Protein AF-A0A928R5H7-F1 (afdb_monomer_lite)

Radius of gyration: 15.67 Å; chains: 1; bounding box: 37×31×48 Å

Secondary structure (DSSP, 8-state):
-HHHHHHHHHHHHHHHHHHHHS---SHHHHHHHHHHHHHHHHHHHHHHHTSGGGHHHHHHHHHHHHHHHHHHHHHHTTPPPPHHHHHHHHHHHHHHHHHTT--HHHHHHHHHHHHHHHHHHT-SSSTTHHHHHHHHHHHHHHHHHHHT-HHHIIIIIHHHHHHHHHHHIIIIIGGG-

Sequence (177 aa):
MLVLKYIVSGIGFFSSIGATLIKGNTKKQFALMIILTFFSNFFTALGYIFNPEGLNGVASCALGCIICLVNLFFRSKELPIPKIVLAIYYIGFFVINIINRSTLVLTTIAILATFTFVANLSQKGGKGFRIWKLANNLLWGLYDIISGSYNQLIVLHIPIASVTLYSIYQFDIRKSK

Structure (mmCIF, N/CA/C/O backbone):
data_AF-A0A928R5H7-F1
#
_entry.id   AF-A0A928R5H7-F1
#
loop_
_atom_site.group_PDB
_atom_site.id
_atom_site.type_symbol
_atom_site.label_atom_id
_atom_site.label_alt_id
_atom_site.label_comp_id
_atom_site.label_asym_id
_atom_site.label_entity_id
_atom_site.label_seq_id
_atom_site.pdbx_PDB_ins_code
_atom_site.Cartn_x
_atom_site.Cartn_y
_atom_site.Cartn_z
_atom_site.occupancy
_atom_site.B_iso_or_equiv
_atom_site.auth_seq_id
_atom_site.auth_comp_id
_atom_site.auth_asym_id
_atom_site.auth_atom_id
_atom_site.pdbx_PDB_model_num
ATOM 1 N N . MET A 1 1 ? 15.478 17.734 -12.502 1.00 67.94 1 MET A N 1
ATOM 2 C CA . MET A 1 1 ? 14.473 16.640 -12.476 1.00 67.94 1 MET A CA 1
ATOM 3 C C . MET A 1 1 ? 14.806 15.524 -11.487 1.00 67.94 1 MET A C 1
ATOM 5 O O . MET A 1 1 ? 13.930 15.164 -10.714 1.00 67.94 1 MET A O 1
ATOM 9 N N . LEU A 1 2 ? 16.042 15.008 -11.450 1.00 77.50 2 LEU A N 1
ATOM 10 C CA . LEU A 1 2 ? 16.421 13.895 -10.562 1.00 77.50 2 LEU A CA 1
ATOM 11 C C . LEU A 1 2 ? 16.192 14.185 -9.060 1.00 77.50 2 LEU A C 1
ATOM 13 O O . LEU A 1 2 ? 15.620 13.365 -8.353 1.00 77.50 2 LEU A O 1
ATOM 17 N N . VAL A 1 3 ? 16.565 15.381 -8.588 1.00 82.81 3 VAL A N 1
ATOM 18 C CA . VAL A 1 3 ? 16.364 15.807 -7.187 1.00 82.81 3 VAL A CA 1
ATOM 19 C C . VAL A 1 3 ? 14.879 15.829 -6.808 1.00 82.81 3 VAL A C 1
ATOM 21 O O . VAL A 1 3 ? 14.497 15.304 -5.768 1.00 82.81 3 VAL A O 1
ATOM 24 N N . LEU A 1 4 ? 14.024 16.367 -7.684 1.00 83.12 4 LEU A N 1
ATOM 25 C CA . LEU A 1 4 ? 12.579 16.419 -7.457 1.00 83.12 4 LEU A CA 1
ATOM 26 C C . LEU A 1 4 ? 11.974 15.010 -7.360 1.00 83.12 4 LEU A C 1
ATOM 28 O O . LEU A 1 4 ? 11.181 14.754 -6.459 1.00 83.12 4 LEU A O 1
ATOM 32 N N . LYS A 1 5 ? 12.406 14.075 -8.218 1.00 83.25 5 LYS A N 1
ATOM 33 C CA . LYS A 1 5 ? 12.003 12.661 -8.148 1.00 83.25 5 LYS A CA 1
ATOM 34 C C . LYS A 1 5 ? 12.313 12.048 -6.778 1.00 83.25 5 LYS A C 1
ATOM 36 O O . LYS A 1 5 ? 11.449 11.373 -6.215 1.00 83.25 5 LYS A O 1
ATOM 41 N N . TYR A 1 6 ? 13.509 12.287 -6.235 1.00 83.44 6 TYR A N 1
ATOM 42 C CA . TYR A 1 6 ? 13.897 11.763 -4.921 1.00 83.44 6 TYR A CA 1
ATOM 43 C C . TYR A 1 6 ? 13.106 12.390 -3.777 1.00 83.44 6 TYR A C 1
ATOM 45 O O . TYR A 1 6 ? 12.658 11.663 -2.895 1.00 83.44 6 TYR A O 1
ATOM 53 N N . ILE A 1 7 ? 12.882 13.707 -3.811 1.00 87.50 7 ILE A N 1
ATOM 54 C CA . ILE A 1 7 ? 12.085 14.401 -2.790 1.00 87.50 7 ILE A CA 1
ATOM 55 C C . ILE A 1 7 ? 10.663 13.835 -2.761 1.00 87.50 7 ILE A C 1
ATOM 57 O O . ILE A 1 7 ? 10.184 13.416 -1.710 1.00 87.50 7 ILE A O 1
ATOM 61 N N . VAL A 1 8 ? 10.009 13.767 -3.922 1.00 88.56 8 VAL A N 1
ATOM 62 C CA . VAL A 1 8 ? 8.634 13.270 -4.044 1.00 88.56 8 VAL A CA 1
ATOM 63 C C . VAL A 1 8 ? 8.560 11.807 -3.587 1.00 88.56 8 VAL A C 1
ATOM 65 O O . VAL A 1 8 ? 7.773 11.485 -2.700 1.00 88.56 8 VAL A O 1
ATOM 68 N N . SER A 1 9 ? 9.433 10.931 -4.092 1.00 85.31 9 SER A N 1
ATOM 69 C CA . SER A 1 9 ? 9.442 9.511 -3.694 1.00 85.31 9 SER A CA 1
ATOM 70 C C . SER A 1 9 ? 9.738 9.329 -2.198 1.00 85.31 9 SER A C 1
ATOM 72 O O . SER A 1 9 ? 9.133 8.480 -1.544 1.00 85.31 9 SER A O 1
ATOM 74 N N . GLY A 1 10 ? 10.611 10.168 -1.630 1.00 89.25 10 GLY A N 1
ATOM 75 C CA . GLY A 1 10 ? 10.919 10.195 -0.201 1.00 89.25 10 GLY A CA 1
ATOM 76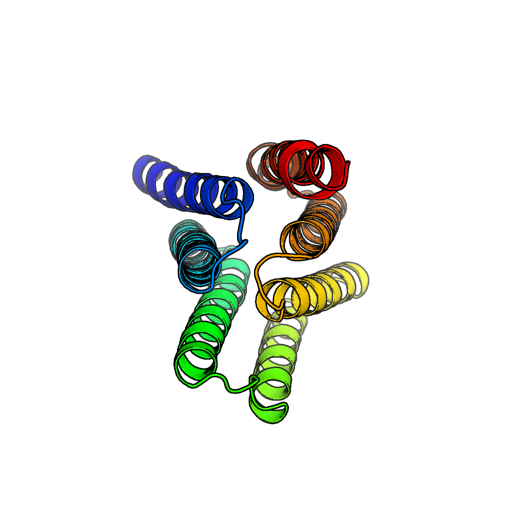 C C . GLY A 1 10 ? 9.703 10.546 0.656 1.00 89.25 10 GLY A C 1
ATOM 77 O O . GLY A 1 10 ? 9.430 9.860 1.639 1.00 89.25 10 GLY A O 1
ATOM 78 N N . ILE A 1 11 ? 8.907 11.546 0.260 1.00 92.94 11 ILE A N 1
ATOM 79 C CA . ILE A 1 11 ? 7.650 11.876 0.957 1.00 92.94 11 ILE A CA 1
ATOM 80 C C . ILE A 1 11 ? 6.683 10.684 0.907 1.00 92.94 11 ILE A C 1
ATOM 82 O O . ILE A 1 11 ? 6.062 10.349 1.922 1.00 92.94 11 ILE A O 1
ATOM 86 N N . GLY A 1 12 ? 6.584 10.004 -0.240 1.00 92.75 12 GLY A N 1
ATOM 87 C CA . GLY A 1 12 ? 5.760 8.802 -0.384 1.00 92.75 12 GLY A CA 1
ATOM 88 C C . GLY A 1 12 ? 6.201 7.661 0.543 1.00 92.75 12 GLY A C 1
ATOM 89 O O . GLY A 1 12 ? 5.373 7.033 1.216 1.00 92.75 12 GLY A O 1
ATOM 90 N N . PHE A 1 13 ? 7.513 7.445 0.645 1.00 93.50 13 PHE A N 1
ATOM 91 C CA . PHE A 1 13 ? 8.131 6.480 1.552 1.00 93.50 13 PHE A CA 1
ATOM 92 C C . PHE A 1 13 ? 7.846 6.795 3.027 1.00 93.50 13 PHE A C 1
ATOM 94 O O . PHE A 1 13 ? 7.302 5.951 3.748 1.00 93.50 13 PHE A O 1
ATOM 101 N N . PHE A 1 14 ? 8.128 8.023 3.472 1.00 96.12 14 PHE A N 1
ATOM 102 C CA . PHE A 1 14 ? 7.891 8.433 4.858 1.00 96.12 14 PHE A CA 1
ATOM 103 C C . PHE A 1 14 ? 6.405 8.423 5.223 1.00 96.12 14 PHE A C 1
ATOM 105 O O . PHE A 1 14 ? 6.057 8.056 6.345 1.00 96.12 14 PHE A O 1
ATOM 112 N N . SER A 1 15 ? 5.517 8.730 4.274 1.00 96.94 15 SER A N 1
ATOM 113 C CA . SER A 1 15 ? 4.069 8.585 4.470 1.00 96.94 15 SER A CA 1
ATOM 114 C C . SER A 1 15 ? 3.687 7.123 4.717 1.00 96.94 15 SER A C 1
ATOM 116 O O . SER A 1 15 ? 2.911 6.829 5.629 1.00 96.94 15 SER A O 1
ATOM 118 N N . SER A 1 16 ? 4.281 6.177 3.977 1.00 94.94 16 SER A N 1
ATOM 119 C CA . SER A 1 16 ? 4.066 4.747 4.225 1.00 94.94 16 SER A CA 1
ATOM 120 C C . SER A 1 16 ? 4.548 4.335 5.617 1.00 94.94 16 SER A C 1
ATOM 122 O O . SER A 1 16 ? 3.804 3.678 6.349 1.00 94.94 16 SER A O 1
ATOM 124 N N . ILE A 1 17 ? 5.751 4.752 6.015 1.00 95.94 17 ILE A N 1
ATOM 125 C CA . ILE A 1 17 ? 6.284 4.494 7.360 1.00 95.94 17 ILE A CA 1
ATOM 126 C C . ILE A 1 17 ? 5.356 5.071 8.434 1.00 95.94 17 ILE A C 1
ATOM 128 O O . ILE A 1 17 ? 4.957 4.355 9.355 1.00 95.94 17 ILE A O 1
ATOM 132 N N . GLY A 1 18 ? 4.940 6.330 8.281 1.00 95.88 18 GL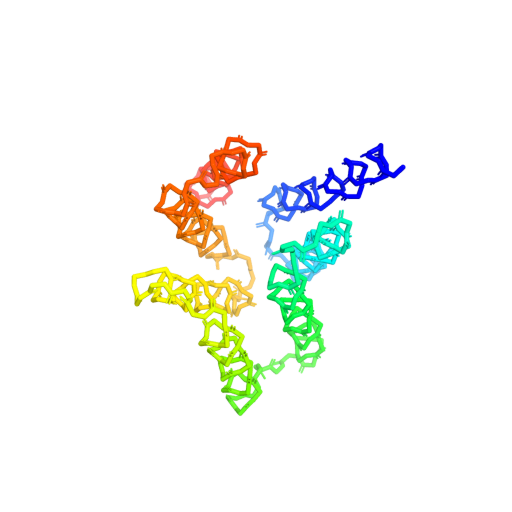Y A N 1
ATOM 133 C CA . GLY A 1 18 ? 4.033 7.001 9.208 1.00 95.88 18 GLY A CA 1
ATOM 134 C C . GLY A 1 18 ? 2.703 6.263 9.362 1.00 95.88 18 GLY A C 1
ATOM 135 O O . GLY A 1 18 ? 2.255 6.037 10.485 1.00 95.88 18 GLY A O 1
ATOM 136 N N . ALA A 1 19 ? 2.109 5.798 8.256 1.00 95.25 19 ALA A N 1
ATOM 137 C CA . ALA A 1 19 ? 0.877 5.005 8.294 1.00 95.25 19 ALA A CA 1
ATOM 138 C C . ALA A 1 19 ? 1.030 3.734 9.146 1.00 95.25 19 ALA A C 1
ATOM 140 O O . ALA A 1 19 ? 0.105 3.336 9.848 1.00 95.25 19 ALA A O 1
ATOM 141 N N . THR A 1 20 ? 2.197 3.096 9.098 1.00 93.19 20 THR A N 1
ATOM 142 C CA . THR A 1 20 ? 2.482 1.860 9.833 1.00 93.19 20 THR A CA 1
ATOM 143 C C . THR A 1 20 ? 2.707 2.103 11.333 1.00 93.19 20 THR A C 1
ATOM 145 O O . THR A 1 20 ? 2.300 1.281 12.163 1.00 93.19 20 THR A O 1
ATOM 148 N N . LEU A 1 21 ? 3.307 3.245 11.683 1.00 94.75 21 LEU A N 1
ATOM 149 C CA . LEU A 1 21 ? 3.661 3.618 13.058 1.00 94.75 21 LEU A CA 1
ATOM 150 C C . LEU A 1 21 ? 2.488 4.179 13.879 1.00 94.75 21 LEU A C 1
ATOM 152 O O . LEU A 1 21 ? 2.605 4.361 15.091 1.00 94.75 21 LEU A O 1
ATOM 156 N N . ILE A 1 22 ? 1.335 4.434 13.261 1.00 92.81 22 ILE A N 1
ATOM 157 C CA . ILE A 1 22 ? 0.126 4.841 13.983 1.00 92.81 22 ILE A CA 1
ATOM 158 C C . ILE A 1 22 ? -0.531 3.618 14.619 1.00 92.81 22 ILE A C 1
ATOM 160 O O . ILE A 1 22 ? -0.740 2.602 13.963 1.00 92.81 22 ILE A O 1
ATOM 164 N N . LYS A 1 23 ? -0.938 3.733 15.890 1.00 87.19 23 LYS A N 1
ATOM 165 C CA . LYS A 1 23 ? -1.566 2.645 16.663 1.00 87.19 23 LYS A CA 1
ATOM 166 C C . LYS A 1 23 ? -2.875 2.120 16.046 1.00 87.19 23 LYS A C 1
ATOM 168 O O . LYS A 1 23 ? -3.110 0.917 16.058 1.00 87.19 23 LYS A O 1
ATOM 173 N N . GLY A 1 24 ? -3.708 3.005 15.498 1.00 86.25 24 GLY A N 1
ATOM 174 C CA . GLY A 1 24 ? -4.927 2.639 14.764 1.00 86.25 24 GLY A CA 1
ATOM 175 C C . GLY A 1 24 ? -6.154 2.316 15.623 1.00 86.25 24 GLY A C 1
ATOM 176 O O . GLY A 1 24 ? -7.175 1.927 15.073 1.00 86.25 24 GLY A O 1
ATOM 177 N N . ASN A 1 25 ? -6.102 2.522 16.942 1.00 85.62 25 ASN A N 1
ATOM 178 C CA . ASN A 1 25 ? -7.164 2.117 17.874 1.00 85.62 25 ASN A CA 1
ATOM 179 C C . ASN A 1 25 ? -8.440 2.968 17.796 1.00 85.62 25 ASN A C 1
ATOM 181 O O . ASN A 1 25 ? -9.468 2.574 18.342 1.00 85.62 25 ASN A O 1
ATOM 185 N N . THR A 1 26 ? -8.384 4.146 17.175 1.00 89.44 26 THR A N 1
ATOM 186 C CA . THR A 1 26 ? -9.533 5.053 17.055 1.00 89.44 26 THR A CA 1
ATOM 187 C C . THR A 1 26 ? -9.920 5.268 15.595 1.00 89.44 26 THR A C 1
ATOM 189 O O . THR A 1 26 ? -9.083 5.155 14.696 1.00 89.44 26 THR A O 1
ATOM 192 N N . LYS A 1 27 ? -11.184 5.649 15.343 1.00 88.88 27 LYS A N 1
ATOM 193 C CA . LYS A 1 27 ? -11.665 6.012 13.994 1.00 88.88 27 LYS A CA 1
ATOM 194 C C . LYS A 1 27 ? -10.774 7.085 13.345 1.00 88.88 27 LYS A C 1
ATOM 196 O O . LYS A 1 27 ? -10.410 6.941 12.182 1.00 88.88 27 LYS A O 1
ATOM 201 N N . LYS A 1 28 ? -10.365 8.106 14.116 1.00 91.44 28 LYS A N 1
ATOM 202 C CA . LYS A 1 28 ? -9.473 9.191 13.663 1.00 91.44 28 LYS A CA 1
ATOM 203 C C . LYS A 1 28 ? -8.070 8.687 13.318 1.00 91.44 28 LYS A C 1
ATOM 205 O O . LYS A 1 28 ? -7.549 9.021 12.262 1.00 91.44 28 LYS A O 1
ATOM 210 N N . GLN A 1 29 ? -7.479 7.854 14.178 1.00 92.50 29 GLN A N 1
ATOM 211 C CA . GLN A 1 29 ? -6.160 7.266 13.922 1.00 92.50 29 GLN A CA 1
ATOM 212 C C . GLN A 1 29 ? -6.175 6.398 12.666 1.00 92.50 29 GLN A C 1
ATOM 214 O O . GLN A 1 29 ? -5.268 6.498 11.848 1.00 92.50 29 GLN A O 1
ATOM 219 N N . PHE A 1 30 ? -7.215 5.585 12.480 1.00 92.25 30 PHE A N 1
ATOM 220 C CA . PHE A 1 30 ? -7.292 4.739 11.298 1.00 92.25 30 PHE A CA 1
ATOM 221 C C . PHE A 1 30 ? -7.571 5.534 10.011 1.00 92.25 30 PHE A C 1
ATOM 223 O O . PHE A 1 30 ? -6.991 5.233 8.972 1.00 92.25 30 PHE A O 1
ATOM 230 N N . ALA A 1 31 ? -8.370 6.605 10.076 1.00 93.50 31 ALA A N 1
ATOM 231 C CA . ALA A 1 31 ? -8.509 7.538 8.956 1.00 93.50 31 ALA A CA 1
ATOM 232 C C . ALA A 1 31 ? -7.162 8.185 8.584 1.00 93.50 31 ALA A C 1
ATOM 234 O O . ALA A 1 31 ? -6.817 8.234 7.407 1.00 93.50 31 ALA A O 1
ATOM 235 N N . LEU A 1 32 ? -6.363 8.598 9.576 1.00 95.50 32 LEU A N 1
ATOM 236 C CA . LEU A 1 32 ? -5.019 9.133 9.340 1.00 95.50 32 LEU A CA 1
ATOM 237 C C . LEU A 1 32 ? -4.095 8.103 8.668 1.00 95.50 32 LEU A C 1
ATOM 239 O O . LEU A 1 32 ? -3.358 8.454 7.753 1.00 95.50 32 LEU A O 1
ATOM 243 N N . MET A 1 33 ? -4.171 6.827 9.057 1.00 95.12 33 MET A N 1
ATOM 244 C CA . MET A 1 33 ? -3.419 5.749 8.396 1.00 95.12 33 MET A CA 1
ATOM 245 C C . MET A 1 33 ? -3.782 5.620 6.911 1.00 95.12 33 MET A C 1
ATOM 247 O O . MET A 1 33 ? -2.893 5.453 6.073 1.00 95.12 33 MET A O 1
ATOM 251 N N . ILE A 1 34 ? -5.069 5.740 6.567 1.00 95.50 34 ILE A N 1
ATOM 252 C CA . ILE A 1 34 ? -5.532 5.710 5.172 1.00 95.50 34 ILE A CA 1
ATOM 253 C C . ILE A 1 34 ? -5.078 6.967 4.417 1.00 95.50 34 ILE A C 1
ATOM 255 O O . ILE A 1 34 ? -4.607 6.845 3.291 1.00 95.50 34 ILE A O 1
ATOM 259 N N . ILE A 1 35 ? -5.135 8.154 5.033 1.00 97.44 35 ILE A N 1
ATOM 260 C CA . ILE A 1 35 ? -4.637 9.411 4.439 1.00 97.44 35 ILE A CA 1
ATOM 261 C C . ILE A 1 35 ? -3.136 9.318 4.135 1.00 97.44 35 ILE A C 1
ATOM 263 O O . ILE A 1 35 ? -2.694 9.662 3.043 1.00 97.44 35 ILE A O 1
ATOM 267 N N . LEU A 1 36 ? -2.340 8.796 5.065 1.00 97.56 36 LEU A N 1
ATOM 268 C CA . LEU A 1 36 ? -0.910 8.589 4.838 1.00 97.56 36 LEU A CA 1
ATOM 269 C C . LEU A 1 36 ? -0.643 7.512 3.774 1.00 97.56 36 LEU A C 1
ATOM 271 O O . LEU A 1 36 ? 0.299 7.630 2.995 1.00 97.56 36 LEU A O 1
ATOM 275 N N . THR A 1 37 ? -1.500 6.495 3.674 1.00 96.62 37 THR A N 1
ATOM 276 C CA . THR A 1 37 ? -1.438 5.501 2.587 1.00 96.62 37 THR A CA 1
ATOM 277 C C . THR A 1 37 ? -1.802 6.119 1.232 1.00 96.62 37 THR A C 1
ATOM 279 O O . THR A 1 37 ? -1.176 5.793 0.223 1.00 96.62 37 THR A O 1
ATOM 282 N N . PHE A 1 38 ? -2.764 7.047 1.199 1.00 97.62 38 PHE A N 1
ATOM 283 C CA . PHE A 1 38 ? -3.067 7.860 0.023 1.00 97.62 38 PHE A CA 1
ATOM 284 C C . PHE A 1 38 ? -1.852 8.688 -0.392 1.00 97.62 38 PHE A C 1
ATOM 286 O O . PHE A 1 38 ? -1.452 8.600 -1.548 1.00 97.62 38 PHE A O 1
ATOM 293 N N . PHE A 1 39 ? -1.231 9.428 0.534 1.00 97.62 39 PHE A N 1
ATOM 294 C CA . PHE A 1 39 ? -0.043 10.226 0.221 1.00 97.62 39 PHE A CA 1
ATOM 295 C C . PHE A 1 39 ? 1.115 9.355 -0.251 1.00 97.62 39 PHE A C 1
ATOM 297 O O . PHE A 1 39 ? 1.779 9.710 -1.219 1.00 97.62 39 PHE A O 1
ATOM 304 N N . SER A 1 40 ? 1.305 8.184 0.360 1.00 95.62 40 SER A N 1
ATOM 305 C CA . SER A 1 40 ? 2.291 7.215 -0.110 1.00 95.62 40 SER A CA 1
ATOM 306 C C . SER A 1 40 ? 2.087 6.872 -1.586 1.00 95.62 40 SER A C 1
ATOM 308 O O . SER A 1 40 ? 3.003 7.052 -2.380 1.00 95.62 40 SER A O 1
ATOM 310 N N . ASN A 1 41 ? 0.872 6.484 -1.980 1.00 95.00 41 ASN A N 1
ATOM 311 C CA . ASN A 1 41 ? 0.564 6.184 -3.379 1.00 95.00 41 ASN A CA 1
ATOM 312 C C . ASN A 1 41 ? 0.670 7.420 -4.282 1.00 95.00 41 ASN A C 1
ATOM 314 O O . ASN A 1 41 ? 1.233 7.331 -5.366 1.00 95.00 41 ASN A O 1
ATOM 318 N N . PHE A 1 42 ? 0.175 8.574 -3.839 1.00 96.69 42 PHE A N 1
ATOM 319 C CA . PHE A 1 42 ? 0.143 9.796 -4.642 1.00 96.69 42 PHE A CA 1
ATOM 320 C C . PHE A 1 42 ? 1.553 10.263 -4.995 1.00 96.69 42 PHE A C 1
ATOM 322 O O . PHE A 1 42 ? 1.871 10.491 -6.160 1.00 96.69 42 PHE A O 1
ATOM 329 N N . PHE A 1 43 ? 2.426 10.344 -3.994 1.00 94.62 43 PHE A N 1
ATOM 330 C CA . PHE A 1 43 ? 3.804 10.757 -4.201 1.00 94.62 43 PHE A CA 1
ATOM 331 C C . PHE A 1 43 ? 4.620 9.690 -4.946 1.00 94.62 43 PHE A C 1
ATOM 333 O O . PHE A 1 43 ? 5.435 10.041 -5.795 1.00 94.62 43 PHE A O 1
ATOM 340 N N . THR A 1 44 ? 4.356 8.397 -4.739 1.00 90.56 44 THR A N 1
ATOM 341 C CA . THR A 1 44 ? 4.965 7.345 -5.569 1.00 90.56 44 THR A CA 1
ATOM 342 C C . THR A 1 44 ? 4.524 7.453 -7.036 1.00 90.56 44 THR A C 1
ATOM 344 O O . THR A 1 44 ? 5.368 7.382 -7.928 1.00 90.56 44 THR A O 1
ATOM 347 N N . ALA A 1 45 ? 3.239 7.723 -7.305 1.00 91.69 45 ALA A N 1
ATOM 348 C CA . ALA A 1 45 ? 2.733 7.958 -8.659 1.00 91.69 45 ALA A CA 1
ATOM 349 C C . ALA A 1 45 ? 3.439 9.151 -9.316 1.00 91.69 45 ALA A C 1
ATOM 351 O O . ALA A 1 45 ? 3.946 9.028 -10.427 1.00 91.69 45 ALA A O 1
ATOM 352 N N . LEU A 1 46 ? 3.545 10.282 -8.610 1.00 91.44 46 LEU A N 1
ATOM 353 C CA . LEU A 1 46 ? 4.290 11.448 -9.090 1.00 91.44 46 LEU A CA 1
ATOM 354 C C . LEU A 1 46 ? 5.765 11.116 -9.359 1.00 91.44 46 LEU A C 1
ATOM 356 O O . LEU A 1 46 ? 6.322 11.564 -10.357 1.00 91.44 46 LEU A O 1
ATOM 360 N N . GLY A 1 47 ? 6.393 10.299 -8.509 1.00 87.31 47 GLY A N 1
ATOM 361 C CA . GLY A 1 47 ? 7.757 9.813 -8.716 1.00 87.31 47 GLY A CA 1
ATOM 362 C C . GLY A 1 47 ? 7.911 9.019 -10.018 1.00 87.31 47 GLY A C 1
ATOM 363 O O . GLY A 1 47 ? 8.909 9.187 -10.726 1.00 87.31 47 GLY A O 1
ATOM 364 N N . TYR A 1 48 ? 6.911 8.202 -10.364 1.00 86.62 48 TYR A N 1
ATOM 365 C CA . TYR A 1 48 ? 6.891 7.422 -11.601 1.00 86.62 48 TYR A CA 1
ATOM 366 C C . TYR A 1 48 ? 6.633 8.247 -12.864 1.00 86.62 48 TYR A C 1
ATOM 368 O O . TYR A 1 48 ? 7.123 7.853 -13.917 1.00 86.62 48 TYR A O 1
ATOM 376 N N . ILE A 1 49 ? 5.951 9.397 -12.782 1.00 87.44 49 ILE A N 1
ATOM 377 C CA . ILE A 1 49 ? 5.756 10.296 -13.941 1.00 87.44 49 ILE A CA 1
ATOM 378 C C . ILE A 1 49 ? 7.104 10.737 -14.527 1.00 87.44 49 ILE A C 1
ATOM 380 O O . ILE A 1 49 ? 7.236 10.926 -15.733 1.00 87.44 49 ILE A O 1
ATOM 384 N N . PHE A 1 50 ? 8.136 10.850 -13.689 1.00 82.88 50 PHE A N 1
ATOM 385 C CA . PHE A 1 50 ? 9.485 11.209 -14.125 1.00 82.88 50 PHE A CA 1
ATOM 386 C C . PHE A 1 50 ? 10.277 10.040 -14.739 1.00 82.88 50 PHE A C 1
ATOM 388 O O . PHE A 1 50 ? 11.479 10.191 -14.961 1.00 82.88 50 PHE A O 1
ATOM 395 N N . ASN A 1 51 ? 9.653 8.881 -14.978 1.00 77.69 51 ASN A N 1
ATOM 396 C CA . ASN A 1 51 ? 10.288 7.709 -15.577 1.00 77.69 51 ASN A CA 1
ATOM 397 C C . ASN A 1 51 ? 9.457 7.212 -16.781 1.00 77.69 51 ASN A C 1
ATOM 399 O O . ASN A 1 51 ? 8.291 6.872 -16.587 1.00 77.69 51 ASN A O 1
ATOM 403 N N . PRO A 1 52 ? 10.017 7.120 -18.004 1.00 66.25 52 PRO A N 1
ATOM 404 C CA . PRO A 1 52 ? 9.266 6.716 -19.204 1.00 66.25 52 PRO A CA 1
ATOM 405 C C . PRO A 1 52 ? 8.617 5.327 -19.090 1.00 66.25 52 PRO A C 1
ATOM 407 O O . PRO A 1 52 ? 7.499 5.115 -19.546 1.00 66.25 52 PRO A O 1
ATOM 410 N N . GLU A 1 53 ? 9.284 4.399 -18.403 1.00 67.31 53 GLU A N 1
ATOM 411 C CA . GLU A 1 53 ? 8.792 3.040 -18.120 1.00 67.31 53 GLU A CA 1
ATOM 412 C C . GLU A 1 53 ? 7.808 2.996 -16.929 1.00 67.31 53 GLU A C 1
ATOM 414 O O . GLU A 1 53 ? 7.272 1.950 -16.569 1.00 67.31 53 GLU A O 1
ATOM 419 N N . GLY A 1 54 ? 7.567 4.143 -16.287 1.00 71.56 54 GLY A N 1
ATOM 420 C CA . GLY A 1 54 ? 6.833 4.267 -15.032 1.00 71.56 54 GLY A CA 1
ATOM 421 C C . GLY A 1 54 ? 5.317 4.367 -15.170 1.00 71.56 54 GLY A C 1
ATOM 422 O O . GLY A 1 54 ? 4.642 4.307 -14.146 1.00 71.56 54 GLY A O 1
ATOM 423 N N . LEU A 1 55 ? 4.757 4.489 -16.382 1.00 80.00 55 LEU A N 1
ATOM 424 C CA . LEU A 1 55 ? 3.312 4.712 -16.599 1.00 80.00 55 LEU A CA 1
ATOM 425 C C . LEU A 1 55 ? 2.422 3.691 -15.869 1.00 80.00 55 LEU A C 1
ATOM 427 O O . LEU A 1 55 ? 1.347 4.026 -15.375 1.00 80.00 55 LEU A O 1
ATOM 431 N N . ASN A 1 56 ? 2.911 2.467 -15.713 1.00 81.81 56 ASN A N 1
ATOM 432 C CA . ASN A 1 56 ? 2.196 1.378 -15.045 1.00 81.81 56 ASN A CA 1
ATOM 433 C C . ASN A 1 56 ? 2.177 1.548 -13.540 1.00 81.81 56 ASN A C 1
ATOM 435 O O . ASN A 1 56 ? 1.147 1.341 -12.896 1.00 81.81 56 ASN A O 1
ATOM 439 N N . GLY A 1 57 ? 3.315 1.977 -12.996 1.00 84.69 57 GLY A N 1
ATOM 440 C CA . GLY A 1 57 ? 3.426 2.406 -11.614 1.00 84.69 57 GLY A CA 1
ATOM 441 C C . GLY A 1 57 ? 2.537 3.618 -11.347 1.00 84.69 57 GLY A C 1
ATOM 442 O O . GLY A 1 57 ? 1.803 3.615 -10.362 1.00 84.69 57 GLY A O 1
ATOM 443 N N . VAL A 1 58 ? 2.513 4.608 -12.254 1.00 90.06 58 VAL A N 1
ATOM 444 C CA . VAL A 1 58 ? 1.614 5.774 -12.156 1.00 90.06 58 VAL A CA 1
ATOM 445 C C . VAL A 1 58 ? 0.160 5.318 -12.070 1.00 90.06 58 VAL A C 1
ATOM 447 O O . VAL A 1 58 ? -0.531 5.679 -11.121 1.00 90.06 58 VAL A O 1
ATOM 450 N N . ALA A 1 59 ? -0.302 4.501 -13.021 1.00 90.00 59 ALA A N 1
ATOM 451 C CA . ALA A 1 59 ? -1.690 4.050 -13.078 1.00 90.00 59 ALA A CA 1
ATOM 452 C C . ALA A 1 59 ? -2.071 3.185 -11.863 1.00 90.00 59 ALA A C 1
ATOM 454 O O . ALA A 1 59 ? -3.125 3.391 -11.258 1.00 90.00 59 ALA A O 1
ATOM 455 N N . SER A 1 60 ? -1.189 2.269 -11.452 1.00 89.44 60 SER A N 1
ATOM 456 C CA . SER A 1 60 ? -1.398 1.401 -10.284 1.00 89.44 60 SER A CA 1
ATOM 457 C C . SER A 1 60 ? -1.515 2.211 -8.991 1.00 89.44 60 SER A C 1
ATOM 459 O O . SER A 1 60 ? -2.456 2.024 -8.215 1.00 89.44 60 SER A O 1
ATOM 461 N N . CYS A 1 61 ? -0.604 3.161 -8.778 1.00 92.69 61 CYS A N 1
ATOM 462 C CA . CYS A 1 61 ? -0.637 4.038 -7.613 1.00 92.69 61 CYS A CA 1
ATOM 463 C C . CYS A 1 61 ? -1.818 5.021 -7.661 1.00 92.69 61 CYS A C 1
ATOM 465 O O . CYS A 1 61 ? -2.435 5.269 -6.628 1.00 92.69 61 CYS A O 1
ATOM 467 N N . ALA A 1 62 ? -2.202 5.525 -8.838 1.00 93.94 62 ALA A N 1
ATOM 468 C CA . ALA A 1 62 ? -3.384 6.374 -8.998 1.00 93.94 62 ALA A CA 1
ATOM 469 C C . ALA A 1 62 ? -4.680 5.628 -8.636 1.00 93.94 62 ALA A C 1
ATOM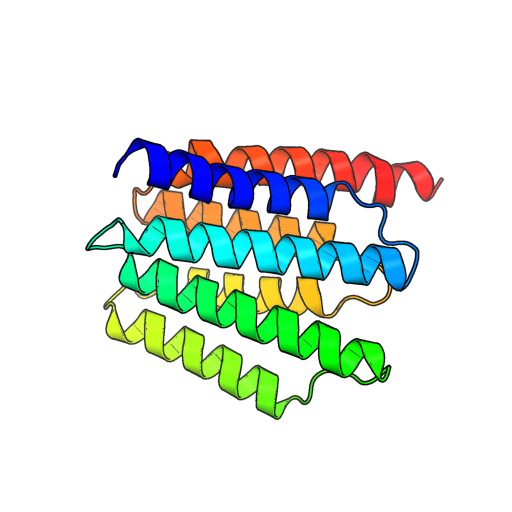 471 O O . ALA A 1 62 ? -5.517 6.163 -7.905 1.00 93.94 62 ALA A O 1
ATOM 472 N N . LEU A 1 63 ? -4.826 4.365 -9.056 1.00 94.00 63 LEU A N 1
ATOM 473 C CA . LEU A 1 63 ? -5.923 3.513 -8.589 1.00 94.00 63 LEU A CA 1
ATOM 474 C C . LEU A 1 63 ? -5.867 3.319 -7.067 1.00 94.00 63 LEU A C 1
ATOM 476 O O . LEU A 1 63 ? -6.900 3.401 -6.399 1.00 94.00 63 LEU A O 1
ATOM 480 N N . GLY A 1 64 ? -4.670 3.114 -6.507 1.00 94.94 64 GLY A N 1
ATOM 481 C CA . GLY A 1 64 ? -4.437 3.071 -5.060 1.00 94.94 64 GLY A CA 1
ATOM 482 C C . GLY A 1 64 ? -4.936 4.329 -4.334 1.00 94.94 64 GLY A C 1
ATOM 483 O O . GLY A 1 64 ? -5.615 4.238 -3.310 1.00 94.94 64 GLY A O 1
ATOM 484 N N . CYS A 1 65 ? -4.678 5.512 -4.894 1.00 97.06 65 CYS A N 1
ATOM 485 C CA . CYS A 1 65 ? -5.201 6.782 -4.391 1.00 97.06 65 CYS A CA 1
ATOM 486 C C . CYS A 1 65 ? -6.732 6.826 -4.422 1.00 97.06 65 CYS A C 1
ATOM 488 O O . CYS A 1 65 ? -7.352 7.172 -3.414 1.00 97.06 65 CYS A O 1
ATOM 490 N N . ILE A 1 66 ? -7.342 6.449 -5.549 1.00 96.31 66 ILE A N 1
ATOM 491 C CA . ILE A 1 66 ? -8.802 6.454 -5.711 1.00 96.31 66 ILE A CA 1
ATOM 492 C C . ILE A 1 66 ? -9.454 5.561 -4.656 1.00 96.31 66 ILE A C 1
ATOM 494 O O . ILE A 1 66 ? -10.375 6.005 -3.969 1.00 96.31 66 ILE A O 1
ATOM 498 N N . ILE A 1 67 ? -8.963 4.333 -4.463 1.00 96.06 67 ILE A N 1
ATOM 499 C CA . ILE A 1 67 ? -9.584 3.421 -3.496 1.00 96.06 67 ILE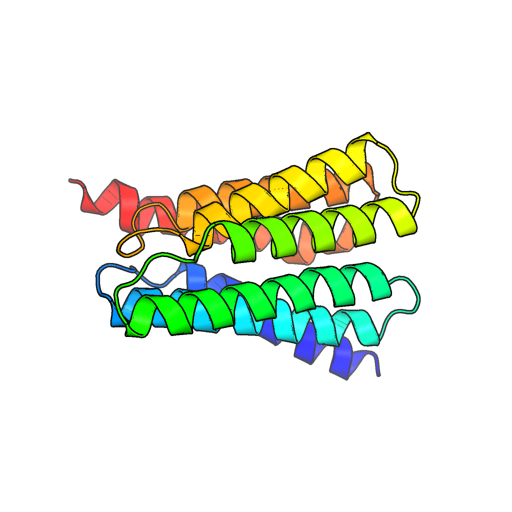 A CA 1
ATOM 500 C C . ILE A 1 67 ? -9.383 3.879 -2.043 1.00 96.06 67 ILE A C 1
ATOM 502 O O . ILE A 1 67 ? -10.276 3.683 -1.216 1.00 96.06 67 ILE A O 1
ATOM 506 N N . CYS A 1 68 ? -8.278 4.565 -1.725 1.00 96.94 68 CYS A N 1
ATOM 507 C CA . CYS A 1 68 ? -8.108 5.231 -0.429 1.00 96.94 68 CYS A CA 1
ATOM 508 C C . CYS A 1 68 ? -9.158 6.333 -0.210 1.00 96.94 68 CYS A C 1
ATOM 510 O O . CYS A 1 68 ? -9.767 6.384 0.860 1.00 96.94 68 CYS A O 1
ATOM 512 N N . LEU A 1 69 ? -9.409 7.185 -1.213 1.00 97.06 69 LEU A N 1
ATOM 513 C CA . LEU A 1 69 ? -10.428 8.243 -1.135 1.00 97.06 69 LEU A CA 1
ATOM 514 C C . LEU A 1 69 ? -11.842 7.666 -1.006 1.00 97.06 69 LEU A C 1
ATOM 516 O O . LEU A 1 69 ? -12.612 8.103 -0.149 1.00 97.06 69 LEU A O 1
ATOM 520 N N . VAL A 1 70 ? -12.162 6.640 -1.798 1.00 96.06 70 VAL A N 1
ATOM 521 C CA . VAL A 1 70 ? -13.423 5.892 -1.694 1.00 96.06 70 VAL A CA 1
ATOM 522 C C . VAL A 1 70 ? -13.584 5.322 -0.285 1.00 96.06 70 VAL A C 1
ATOM 524 O O . VAL A 1 70 ? -14.641 5.488 0.325 1.00 96.06 70 VAL A O 1
ATOM 527 N N . ASN A 1 71 ? -12.541 4.693 0.269 1.00 95.12 71 ASN A N 1
ATOM 528 C CA . ASN A 1 71 ? -12.591 4.154 1.626 1.00 95.12 71 ASN A CA 1
ATOM 529 C C . ASN A 1 71 ? -12.881 5.250 2.655 1.00 95.12 71 ASN A C 1
ATOM 531 O O . ASN A 1 71 ? -13.777 5.074 3.478 1.00 95.12 71 ASN A O 1
ATOM 535 N N . LEU A 1 72 ? -12.181 6.388 2.581 1.00 95.06 72 LEU A N 1
ATOM 536 C CA . LEU A 1 72 ? -12.402 7.528 3.476 1.00 95.06 72 LEU A CA 1
ATOM 537 C C . LEU A 1 72 ? -13.840 8.056 3.394 1.00 95.06 72 LEU A C 1
ATOM 539 O O . LEU A 1 72 ? -14.446 8.319 4.435 1.00 95.06 72 LEU A O 1
ATOM 543 N N . PHE A 1 73 ? -14.399 8.159 2.186 1.00 95.69 73 PHE A N 1
ATOM 544 C CA . PHE A 1 73 ? -15.769 8.626 1.969 1.00 95.69 73 PHE A CA 1
ATOM 545 C C . PHE A 1 73 ? -16.825 7.679 2.551 1.00 95.69 73 PHE A C 1
ATOM 547 O O . PHE A 1 73 ? -17.717 8.118 3.270 1.00 95.69 73 PHE A O 1
ATOM 554 N N . PHE A 1 74 ? -16.746 6.375 2.274 1.00 94.00 74 PHE A N 1
ATOM 555 C CA . PHE A 1 74 ? -17.730 5.425 2.812 1.00 94.00 74 PHE A CA 1
ATOM 556 C C . PHE A 1 74 ? -17.586 5.259 4.327 1.00 94.00 74 PHE A C 1
ATOM 558 O O . PHE A 1 74 ? -18.579 5.192 5.052 1.00 94.00 74 PHE A O 1
ATOM 565 N N . ARG A 1 75 ? -16.350 5.307 4.829 1.00 89.81 75 ARG A N 1
ATOM 566 C CA . ARG A 1 75 ? -16.043 5.255 6.259 1.00 89.81 75 ARG A CA 1
ATOM 567 C C . ARG A 1 75 ? -16.591 6.443 7.039 1.00 89.81 75 ARG A C 1
ATOM 569 O O . ARG A 1 75 ? -17.033 6.235 8.166 1.00 89.81 75 ARG A O 1
ATOM 576 N N . SER A 1 76 ? -16.555 7.662 6.493 1.00 91.88 76 SER A N 1
ATOM 577 C CA . SER A 1 76 ? -17.121 8.837 7.178 1.00 91.88 76 SER A CA 1
ATOM 578 C C . SER A 1 76 ? -18.635 8.722 7.375 1.00 91.88 76 SER A C 1
ATOM 580 O O . SER A 1 76 ? -19.176 9.325 8.295 1.00 91.88 76 SER A O 1
ATOM 582 N N . LYS A 1 77 ? -19.291 7.885 6.561 1.00 92.50 77 LYS A N 1
ATOM 583 C CA . LYS A 1 77 ? -20.708 7.515 6.663 1.00 92.50 77 LYS A CA 1
ATOM 584 C C . LYS A 1 77 ? -20.952 6.206 7.420 1.00 92.50 77 LYS A C 1
ATOM 586 O O . LYS A 1 77 ? -22.082 5.743 7.470 1.00 92.50 77 LYS A O 1
ATOM 591 N N . GLU A 1 78 ? -19.904 5.588 7.965 1.00 88.88 78 GLU A N 1
ATOM 592 C CA . GLU A 1 78 ? -19.950 4.273 8.623 1.00 88.88 78 GLU A CA 1
ATOM 593 C C . GLU A 1 78 ? -20.455 3.127 7.727 1.00 88.88 78 GLU A C 1
ATOM 595 O O . GLU A 1 78 ? -20.919 2.095 8.209 1.00 88.88 78 GLU A O 1
ATOM 600 N N . LEU A 1 79 ? -20.312 3.281 6.410 1.00 91.12 79 LEU A N 1
ATOM 601 C CA . LEU A 1 79 ? -20.730 2.303 5.415 1.00 91.12 79 LEU A CA 1
ATOM 602 C C . LEU A 1 79 ? -19.535 1.481 4.905 1.00 91.12 79 LEU A C 1
ATOM 604 O O . LEU A 1 79 ? -18.411 1.989 4.824 1.00 91.12 79 LEU A O 1
ATOM 608 N N . PRO A 1 80 ? -19.748 0.209 4.525 1.00 90.31 80 PRO A N 1
ATOM 609 C CA . PRO A 1 80 ? -18.751 -0.546 3.778 1.00 90.31 80 PRO A CA 1
ATOM 610 C C . PRO A 1 80 ?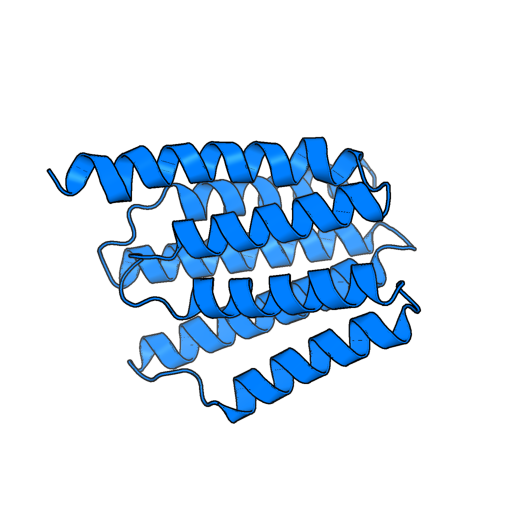 -18.614 0.002 2.349 1.00 90.31 80 PRO A C 1
ATOM 612 O O . PRO A 1 80 ? -19.551 0.583 1.800 1.00 90.31 80 PRO A O 1
ATOM 615 N N . ILE A 1 81 ? -17.463 -0.236 1.713 1.00 92.44 81 ILE A N 1
ATOM 616 C CA . ILE A 1 81 ? -17.300 0.051 0.282 1.00 92.44 81 ILE A CA 1
ATOM 617 C C . ILE A 1 81 ? -18.236 -0.880 -0.510 1.00 92.44 81 ILE A C 1
ATOM 619 O O . ILE A 1 81 ? -18.207 -2.095 -0.285 1.00 92.44 81 ILE A O 1
ATOM 623 N N . PRO A 1 82 ? -19.042 -0.361 -1.453 1.00 93.62 82 PRO A N 1
ATOM 624 C CA . PRO A 1 82 ? -19.888 -1.193 -2.294 1.00 93.62 82 PRO A CA 1
ATOM 625 C C . PRO A 1 82 ? -19.062 -2.203 -3.097 1.00 93.62 82 PRO A C 1
ATOM 627 O O . PRO A 1 82 ? -18.057 -1.849 -3.716 1.00 93.62 82 PRO A O 1
ATOM 630 N N . LYS A 1 83 ? -19.524 -3.458 -3.150 1.00 93.06 83 LYS A N 1
ATOM 631 C CA . LYS A 1 83 ? -18.832 -4.545 -3.869 1.00 93.06 83 LYS A CA 1
ATOM 632 C C . LYS A 1 83 ? -18.578 -4.211 -5.343 1.00 93.06 83 LYS A C 1
ATOM 634 O O . LYS A 1 83 ? -17.535 -4.577 -5.868 1.00 93.06 83 LYS A O 1
ATOM 639 N N . ILE A 1 84 ? -19.490 -3.477 -5.984 1.00 94.25 84 ILE A N 1
ATOM 640 C CA . ILE A 1 84 ? -19.339 -3.044 -7.380 1.00 94.25 84 ILE A CA 1
ATOM 641 C C . ILE A 1 84 ? -18.146 -2.098 -7.571 1.00 94.25 84 ILE A C 1
ATOM 643 O O . ILE A 1 84 ? -17.422 -2.217 -8.552 1.00 94.25 84 ILE A O 1
ATOM 647 N N . VAL A 1 85 ? -17.875 -1.215 -6.604 1.00 94.25 85 VAL A N 1
ATOM 648 C CA . VAL A 1 85 ? -16.724 -0.302 -6.656 1.00 94.25 85 VAL A CA 1
ATOM 649 C C . VAL A 1 85 ? -15.420 -1.083 -6.503 1.00 94.25 85 VAL A C 1
ATOM 651 O O . VAL A 1 85 ? -14.461 -0.821 -7.224 1.00 94.25 85 VAL A O 1
ATOM 654 N N . LEU A 1 86 ? -15.399 -2.091 -5.622 1.00 93.19 86 LEU A N 1
ATOM 655 C CA . LEU A 1 86 ? -14.259 -3.004 -5.498 1.00 93.19 86 LEU A CA 1
ATOM 656 C C . LEU A 1 86 ? -14.033 -3.806 -6.785 1.00 93.19 86 LEU A C 1
ATOM 658 O O . LEU A 1 86 ? -12.896 -3.926 -7.227 1.00 93.19 86 LEU A O 1
ATOM 662 N N . ALA A 1 87 ? -15.100 -4.304 -7.413 1.00 92.12 87 ALA A N 1
ATOM 663 C CA . ALA A 1 87 ? -15.008 -5.021 -8.682 1.00 92.12 87 ALA A CA 1
ATOM 664 C C . ALA A 1 87 ? -14.418 -4.139 -9.793 1.00 92.12 87 ALA A C 1
ATOM 666 O O . ALA A 1 87 ? -13.483 -4.564 -10.466 1.00 92.12 87 ALA A O 1
ATOM 667 N N . ILE A 1 88 ? -14.891 -2.894 -9.931 1.00 93.06 88 ILE A N 1
ATOM 668 C CA . ILE A 1 88 ? -14.343 -1.921 -10.893 1.00 93.06 88 ILE A CA 1
ATOM 669 C C . ILE A 1 88 ? -12.856 -1.668 -10.622 1.00 93.06 88 ILE A C 1
ATOM 671 O O . ILE A 1 88 ? -12.052 -1.668 -11.553 1.00 93.06 88 ILE A O 1
ATOM 675 N N . TYR A 1 89 ? -12.474 -1.502 -9.354 1.00 93.19 89 TYR A N 1
ATOM 676 C CA . TYR A 1 89 ? -11.077 -1.319 -8.962 1.00 93.19 89 TYR A CA 1
ATOM 677 C C . TYR A 1 89 ? -10.197 -2.519 -9.355 1.00 93.19 89 TYR A C 1
ATOM 679 O O . TYR A 1 89 ? -9.147 -2.332 -9.972 1.00 93.19 89 TYR A O 1
ATOM 687 N N . TYR A 1 90 ? -10.638 -3.748 -9.064 1.00 91.31 90 TYR A N 1
ATOM 688 C CA . TYR A 1 90 ? -9.901 -4.959 -9.436 1.00 91.31 90 TYR A CA 1
ATOM 689 C C . TYR A 1 90 ? -9.785 -5.131 -10.953 1.00 91.31 90 TYR A C 1
ATOM 691 O O . TYR A 1 90 ? -8.703 -5.451 -11.443 1.00 91.31 90 TYR A O 1
ATOM 699 N N . ILE A 1 91 ? -10.864 -4.873 -11.698 1.00 91.31 91 ILE A N 1
ATOM 700 C CA . ILE A 1 91 ? -10.860 -4.925 -13.166 1.00 91.31 91 ILE A CA 1
ATOM 701 C C . ILE A 1 91 ? -9.887 -3.888 -13.731 1.00 91.31 91 ILE A C 1
ATOM 703 O O . ILE A 1 91 ? -9.083 -4.225 -14.595 1.00 91.31 91 ILE A O 1
ATOM 707 N N . GLY A 1 92 ? -9.897 -2.653 -13.219 1.00 90.00 92 GLY A N 1
ATOM 708 C CA . GLY A 1 92 ? -8.959 -1.615 -13.651 1.00 90.00 92 GLY A CA 1
ATOM 709 C C . GLY A 1 92 ? -7.501 -2.036 -13.455 1.00 90.00 92 GLY A C 1
ATOM 710 O O . GLY A 1 92 ? -6.682 -1.891 -14.361 1.00 90.00 92 GLY A O 1
ATOM 711 N N . PHE A 1 93 ? -7.189 -2.638 -12.306 1.00 87.50 93 PHE A N 1
ATOM 712 C CA . PHE A 1 93 ? -5.844 -3.138 -12.026 1.00 87.50 93 PHE A CA 1
ATOM 713 C C . PHE A 1 93 ? -5.446 -4.304 -12.944 1.00 87.50 93 PHE A C 1
ATOM 715 O O . PHE A 1 93 ? -4.313 -4.368 -13.426 1.00 87.50 93 PHE A O 1
ATOM 722 N N . PHE A 1 94 ? -6.386 -5.210 -13.219 1.00 87.19 94 PHE A N 1
ATOM 723 C CA . PHE A 1 94 ? -6.197 -6.324 -14.144 1.00 87.19 94 PHE A CA 1
ATOM 724 C C . PHE A 1 94 ? -5.902 -5.836 -15.568 1.00 87.19 94 PHE A C 1
ATOM 726 O O . PHE A 1 94 ? -4.926 -6.269 -16.179 1.00 87.19 94 PHE A O 1
ATOM 733 N N . VAL A 1 95 ? -6.688 -4.873 -16.061 1.00 88.75 95 VAL A N 1
ATOM 734 C CA . VAL A 1 95 ? -6.513 -4.262 -17.386 1.00 88.75 95 VAL A CA 1
ATOM 735 C C . VAL A 1 95 ? -5.137 -3.608 -17.514 1.00 88.75 95 VAL A C 1
ATOM 737 O O . VAL A 1 95 ? -4.446 -3.860 -18.500 1.00 88.75 95 VAL A O 1
ATOM 740 N N . ILE A 1 96 ? -4.694 -2.847 -16.504 1.00 87.25 96 ILE A N 1
ATOM 741 C CA . ILE A 1 96 ? -3.348 -2.251 -16.497 1.00 87.25 96 ILE A CA 1
ATOM 742 C C . ILE A 1 96 ? -2.281 -3.341 -16.640 1.00 87.25 96 ILE A C 1
ATOM 744 O O . ILE A 1 96 ? -1.394 -3.219 -17.477 1.00 87.25 96 ILE A O 1
ATOM 748 N N . ASN A 1 97 ? -2.354 -4.431 -15.875 1.00 82.19 97 ASN A N 1
ATOM 749 C CA . ASN A 1 97 ? -1.304 -5.455 -15.909 1.00 82.19 97 ASN A CA 1
ATOM 750 C C . ASN A 1 97 ? -1.298 -6.281 -17.207 1.00 82.19 97 ASN A C 1
ATOM 752 O O . ASN A 1 97 ? -0.223 -6.659 -17.670 1.00 82.19 97 ASN A O 1
ATOM 756 N N . ILE A 1 98 ? -2.457 -6.493 -17.843 1.00 80.88 98 ILE A N 1
ATOM 757 C CA . ILE A 1 98 ? -2.532 -7.155 -19.157 1.00 80.88 98 ILE A CA 1
ATOM 758 C C . ILE A 1 98 ? -1.930 -6.292 -20.265 1.00 80.88 98 ILE A C 1
ATOM 760 O O . ILE A 1 98 ? -1.141 -6.797 -21.065 1.00 80.88 98 ILE A O 1
ATOM 764 N N . ILE A 1 99 ? -2.283 -5.002 -20.321 1.00 81.75 99 ILE A N 1
ATOM 765 C CA . ILE A 1 99 ? -1.809 -4.085 -21.376 1.00 81.75 99 ILE A CA 1
ATOM 766 C C . ILE A 1 99 ? -0.277 -4.051 -21.423 1.00 81.75 99 ILE A C 1
ATOM 768 O O . ILE A 1 99 ? 0.319 -3.959 -22.494 1.00 81.75 99 ILE A O 1
ATOM 772 N N . ASN A 1 100 ? 0.358 -4.215 -20.266 1.00 73.00 100 ASN A N 1
ATOM 773 C CA . ASN A 1 100 ? 1.805 -4.152 -20.122 1.00 73.00 100 ASN A CA 1
ATOM 774 C C . ASN A 1 100 ? 2.567 -5.405 -20.510 1.00 73.00 100 ASN A C 1
ATOM 776 O O . ASN A 1 100 ? 3.793 -5.404 -20.424 1.00 73.00 100 ASN A O 1
ATOM 780 N N . ARG A 1 101 ? 1.868 -6.458 -20.954 1.00 69.25 101 ARG A N 1
ATOM 781 C CA . ARG A 1 101 ? 2.476 -7.730 -21.370 1.00 69.25 101 ARG A CA 1
ATOM 782 C C . ARG A 1 101 ? 3.428 -8.310 -20.316 1.00 69.25 101 ARG A C 1
ATOM 784 O O . ARG A 1 101 ? 4.366 -9.029 -20.657 1.00 69.25 101 ARG A O 1
ATOM 791 N N . SER A 1 102 ? 3.182 -8.011 -19.040 1.00 70.75 102 SER A N 1
ATOM 792 C CA . SER A 1 102 ? 3.891 -8.633 -17.927 1.00 70.75 102 SER A CA 1
ATOM 793 C C . SER A 1 102 ? 3.726 -10.148 -18.005 1.00 70.75 102 SER A C 1
ATOM 795 O O . SER A 1 102 ? 2.688 -10.654 -18.446 1.00 70.75 102 SER A O 1
ATOM 797 N N . THR A 1 103 ? 4.736 -10.894 -17.557 1.00 85.25 103 THR A N 1
ATOM 798 C CA . THR A 1 103 ? 4.622 -12.354 -17.479 1.00 85.25 103 THR A CA 1
ATOM 799 C C . THR A 1 103 ? 3.417 -12.741 -16.618 1.00 85.25 103 THR A C 1
ATOM 801 O O . THR A 1 103 ? 3.029 -12.008 -15.703 1.00 85.25 103 THR A O 1
ATOM 804 N N . LEU A 1 104 ? 2.826 -13.912 -16.877 1.00 86.12 104 LEU A N 1
ATOM 805 C CA . LEU A 1 104 ? 1.688 -14.410 -16.092 1.00 86.12 104 LEU A CA 1
ATOM 806 C C . LEU A 1 104 ? 1.985 -14.397 -14.581 1.00 86.12 104 LEU A C 1
ATOM 808 O O . LEU A 1 104 ? 1.113 -14.071 -13.775 1.00 86.12 104 LEU A O 1
ATOM 812 N N . VAL A 1 105 ? 3.234 -14.690 -14.208 1.00 89.81 105 VAL A N 1
ATOM 813 C CA . VAL A 1 105 ? 3.715 -14.674 -12.821 1.00 89.81 105 VAL A CA 1
ATOM 814 C C . VAL A 1 105 ? 3.661 -13.265 -12.225 1.00 89.81 105 VAL A C 1
ATOM 816 O O . VAL A 1 105 ? 3.040 -13.075 -11.179 1.00 89.81 105 VAL A O 1
ATOM 819 N N . LEU A 1 106 ? 4.250 -12.269 -12.896 1.00 88.75 106 LEU A N 1
ATOM 820 C CA . LEU A 1 106 ? 4.257 -10.879 -12.423 1.00 88.75 106 LEU A CA 1
ATOM 821 C C . LEU A 1 106 ? 2.837 -10.316 -12.310 1.00 88.75 106 LEU A C 1
ATOM 823 O O . LEU A 1 106 ? 2.492 -9.706 -11.298 1.00 88.75 106 LEU A O 1
ATOM 827 N N . THR A 1 107 ? 1.989 -10.600 -13.300 1.00 86.94 107 THR A N 1
ATOM 828 C CA . THR A 1 107 ? 0.573 -10.210 -13.292 1.00 86.94 107 THR A CA 1
ATOM 829 C C . THR A 1 107 ? -0.174 -10.828 -12.110 1.00 86.94 107 THR A C 1
ATOM 831 O O . THR A 1 107 ? -0.907 -10.131 -11.409 1.00 86.94 107 THR A O 1
ATOM 834 N N . THR A 1 108 ? 0.045 -12.115 -11.828 1.00 89.38 108 THR A N 1
ATOM 835 C CA . THR A 1 108 ? -0.595 -12.808 -10.697 1.00 89.38 108 THR A CA 1
ATOM 836 C C . THR A 1 108 ? -0.186 -12.191 -9.361 1.00 89.38 108 THR A C 1
ATOM 838 O O . THR A 1 108 ? -1.042 -11.916 -8.519 1.00 89.38 108 THR A O 1
ATOM 841 N N . ILE A 1 109 ? 1.106 -11.912 -9.173 1.00 92.56 109 ILE A N 1
ATOM 842 C CA . ILE A 1 109 ? 1.610 -11.282 -7.945 1.00 92.56 109 ILE A CA 1
ATOM 843 C C . ILE A 1 109 ? 1.016 -9.885 -7.770 1.00 92.56 109 ILE A C 1
ATOM 845 O O . ILE A 1 109 ? 0.547 -9.558 -6.681 1.00 92.56 109 ILE A O 1
ATOM 849 N N . ALA A 1 110 ? 0.971 -9.085 -8.837 1.00 89.88 110 ALA A N 1
ATOM 850 C CA . ALA A 1 110 ? 0.400 -7.743 -8.797 1.00 89.88 110 ALA A CA 1
ATOM 851 C C . ALA A 1 110 ? -1.105 -7.770 -8.451 1.00 89.88 110 ALA A C 1
ATOM 853 O O . ALA A 1 110 ? -1.584 -6.956 -7.661 1.00 89.88 110 ALA A O 1
ATOM 854 N N . ILE A 1 111 ? -1.856 -8.752 -8.961 1.00 89.38 111 ILE A N 1
ATOM 855 C CA . ILE A 1 111 ? -3.269 -8.965 -8.602 1.00 89.38 111 ILE A CA 1
ATOM 856 C C . ILE A 1 111 ? -3.417 -9.325 -7.116 1.00 89.38 111 ILE A C 1
ATOM 858 O O . ILE A 1 111 ? -4.243 -8.736 -6.414 1.00 89.38 111 ILE A O 1
ATOM 862 N N . LEU A 1 112 ? -2.605 -10.256 -6.604 1.00 93.19 112 LEU A N 1
ATOM 863 C CA . LEU A 1 112 ? -2.607 -10.614 -5.179 1.00 93.19 112 LEU A CA 1
ATOM 864 C C . LEU A 1 112 ? -2.226 -9.416 -4.296 1.00 93.19 112 LEU A C 1
ATOM 866 O O . LEU A 1 112 ? -2.821 -9.207 -3.232 1.00 93.19 112 LEU A O 1
ATOM 870 N N . ALA A 1 113 ? -1.275 -8.592 -4.742 1.00 93.69 113 ALA A N 1
ATOM 871 C CA . ALA A 1 113 ? -0.910 -7.356 -4.062 1.00 93.69 113 ALA A CA 1
ATOM 872 C C . ALA A 1 113 ? -2.128 -6.421 -3.979 1.00 93.69 113 ALA A C 1
ATOM 874 O O . ALA A 1 113 ? -2.459 -5.908 -2.914 1.00 93.69 113 ALA A O 1
ATOM 875 N N . THR A 1 114 ? -2.898 -6.291 -5.050 1.00 92.44 114 THR A N 1
ATOM 876 C CA . THR A 1 114 ? -4.123 -5.482 -5.061 1.00 92.44 114 THR A CA 1
ATOM 877 C C . THR A 1 114 ? -5.201 -6.010 -4.110 1.00 92.44 114 THR A C 1
ATOM 879 O O . THR A 1 114 ? -5.829 -5.228 -3.389 1.00 92.44 114 THR A O 1
ATOM 882 N N . PHE A 1 115 ? -5.385 -7.330 -4.008 1.00 93.81 115 PHE A N 1
ATOM 883 C CA . PHE A 1 115 ? -6.294 -7.916 -3.013 1.00 93.81 115 PHE A CA 1
ATOM 884 C C . PHE A 1 115 ? -5.854 -7.622 -1.578 1.00 93.81 115 PHE A C 1
ATOM 886 O O . PHE A 1 115 ? -6.665 -7.173 -0.764 1.00 93.81 115 PHE A O 1
ATOM 893 N N . THR A 1 116 ? -4.569 -7.812 -1.274 1.00 95.69 116 THR A N 1
ATOM 894 C CA . THR A 1 116 ? -4.022 -7.506 0.058 1.00 95.69 116 THR A CA 1
ATOM 895 C C . THR A 1 116 ? -4.083 -6.012 0.377 1.00 95.69 116 THR A C 1
ATOM 897 O O . THR A 1 116 ? -4.321 -5.649 1.528 1.00 95.69 116 THR A O 1
ATOM 900 N N . PHE A 1 117 ? -3.971 -5.135 -0.625 1.00 95.12 117 PHE A N 1
ATOM 901 C CA . PHE A 1 117 ? -4.149 -3.693 -0.458 1.00 95.12 117 PHE A CA 1
ATOM 902 C C . PHE A 1 117 ? -5.594 -3.322 -0.097 1.00 95.12 117 PHE A C 1
ATOM 904 O O . PHE A 1 117 ? -5.829 -2.560 0.840 1.00 95.12 117 PHE A O 1
ATOM 911 N N . VAL A 1 118 ? -6.591 -3.907 -0.762 1.00 94.06 118 VAL A N 1
ATOM 912 C CA . VAL A 1 118 ? -7.998 -3.690 -0.380 1.00 94.06 118 VAL A CA 1
ATOM 913 C C . VAL A 1 118 ? -8.286 -4.270 1.002 1.00 94.06 118 VAL A C 1
ATOM 915 O O . VAL A 1 118 ? -8.970 -3.625 1.802 1.00 94.06 118 VAL A O 1
ATOM 918 N N . ALA A 1 119 ? -7.743 -5.450 1.317 1.00 93.38 119 ALA A N 1
ATOM 919 C CA . ALA A 1 119 ? -7.866 -6.042 2.645 1.00 93.38 119 ALA A CA 1
ATOM 920 C C . ALA A 1 119 ? -7.280 -5.107 3.712 1.00 93.38 119 ALA A C 1
ATOM 922 O O . ALA A 1 119 ? -7.941 -4.844 4.715 1.00 93.38 119 ALA A O 1
ATOM 923 N N . ASN A 1 120 ? -6.112 -4.518 3.449 1.00 92.38 120 ASN A N 1
ATOM 924 C CA . ASN A 1 120 ? -5.473 -3.514 4.296 1.00 92.38 120 ASN A CA 1
ATOM 925 C C . ASN A 1 120 ? -6.405 -2.318 4.594 1.00 92.38 120 ASN A C 1
ATOM 927 O O . ASN A 1 120 ? -6.614 -1.954 5.754 1.00 92.38 120 ASN A O 1
ATOM 931 N N . LEU A 1 121 ? -7.050 -1.755 3.570 1.00 91.75 121 LEU A N 1
ATOM 932 C CA . LEU A 1 121 ? -7.962 -0.612 3.726 1.00 91.75 121 LEU A CA 1
ATOM 933 C C . LEU A 1 121 ? -9.308 -0.977 4.377 1.00 91.75 121 LEU A C 1
ATOM 935 O O . LEU A 1 121 ? -9.963 -0.132 4.993 1.00 91.75 121 LEU A O 1
ATOM 939 N N . SER A 1 122 ? -9.738 -2.233 4.265 1.00 89.06 122 SER A N 1
ATOM 940 C CA . SER A 1 122 ? -11.062 -2.689 4.718 1.00 89.06 122 SER A CA 1
ATOM 941 C C . SER A 1 122 ? -11.134 -3.015 6.215 1.00 89.06 122 SER A C 1
ATOM 943 O O . SER A 1 122 ? -12.182 -3.430 6.711 1.00 89.06 122 SER A O 1
ATOM 945 N N . GLN A 1 123 ? -10.043 -2.823 6.959 1.00 88.44 123 GLN A N 1
ATOM 946 C CA . GLN A 1 123 ? -9.979 -3.200 8.370 1.00 88.44 123 GLN A CA 1
ATOM 947 C C . GLN A 1 123 ? -10.864 -2.326 9.277 1.00 88.44 123 GLN A C 1
ATOM 949 O O . GLN A 1 123 ? -11.044 -1.114 9.085 1.00 88.44 123 GLN A O 1
ATOM 954 N N . LYS A 1 124 ? -11.409 -2.943 10.331 1.00 74.75 124 LYS A N 1
ATOM 955 C CA . LYS A 1 124 ? -12.184 -2.254 11.371 1.00 74.75 124 LYS A CA 1
ATOM 956 C C . LYS A 1 124 ? -11.259 -1.869 12.530 1.00 74.75 124 LYS A C 1
ATOM 958 O O . LYS A 1 124 ? -10.911 -2.698 13.360 1.00 74.75 124 LYS A O 1
ATOM 963 N N . GLY A 1 125 ? -10.880 -0.590 12.588 1.00 67.88 125 GLY A N 1
ATOM 964 C CA . GLY A 1 125 ? -10.141 -0.017 13.721 1.00 67.88 125 GLY A CA 1
ATOM 965 C C . GLY A 1 125 ? -8.658 -0.387 13.769 1.00 67.88 125 GLY A C 1
ATOM 966 O O . GLY A 1 125 ? -8.165 -0.735 14.837 1.00 67.88 125 GLY A O 1
ATOM 967 N N . GLY A 1 126 ? -7.965 -0.362 12.623 1.00 70.12 126 GLY A N 1
ATOM 968 C CA . GLY A 1 126 ? -6.508 -0.546 12.521 1.00 70.12 126 GLY A CA 1
ATOM 969 C C . GLY A 1 126 ? -5.984 -1.952 12.830 1.00 70.12 126 GLY A C 1
ATOM 970 O O . GLY A 1 126 ? -4.935 -2.329 12.309 1.00 70.12 126 GLY A O 1
ATOM 971 N N . LYS A 1 127 ? -6.722 -2.751 13.609 1.00 71.31 127 LYS A N 1
ATOM 972 C CA . LYS A 1 127 ? -6.442 -4.165 13.868 1.00 71.31 127 LYS A CA 1
ATOM 973 C C . LYS A 1 127 ? -6.425 -4.912 12.537 1.00 71.31 127 LYS A C 1
ATOM 975 O O . LYS A 1 127 ? -7.405 -4.881 11.803 1.00 71.31 127 LYS A O 1
ATOM 980 N N . GLY A 1 128 ? -5.286 -5.514 12.206 1.00 84.38 128 GLY A N 1
ATOM 981 C CA . GLY A 1 128 ? -5.064 -6.207 10.935 1.00 84.38 128 GLY A CA 1
ATOM 982 C C . GLY A 1 128 ? -4.475 -5.346 9.812 1.00 84.38 128 GLY A C 1
ATOM 983 O O . GLY A 1 128 ? -3.921 -5.918 8.877 1.00 84.38 128 GLY A O 1
ATOM 984 N N . PHE A 1 129 ? -4.496 -4.006 9.902 1.00 91.69 129 PHE A N 1
ATOM 985 C CA . PHE A 1 129 ? -3.925 -3.127 8.860 1.00 91.69 129 PHE A CA 1
ATOM 986 C C . PHE A 1 129 ? -2.464 -3.484 8.596 1.00 91.69 129 PHE A C 1
ATOM 988 O O . PHE A 1 129 ? -2.057 -3.684 7.460 1.00 91.69 129 PHE A O 1
ATOM 995 N N . ARG A 1 130 ? -1.670 -3.642 9.661 1.00 92.88 130 ARG A N 1
ATOM 996 C CA . ARG A 1 130 ? -0.233 -3.905 9.531 1.00 92.88 130 ARG A CA 1
ATOM 997 C C . ARG A 1 130 ? 0.073 -5.284 8.968 1.00 92.88 130 ARG A C 1
ATOM 999 O O . ARG A 1 130 ? 1.008 -5.402 8.192 1.00 92.88 130 ARG A O 1
ATOM 1006 N N . ILE A 1 131 ? -0.720 -6.299 9.306 1.00 94.06 131 ILE A N 1
ATOM 1007 C CA . ILE A 1 131 ? -0.549 -7.654 8.762 1.00 94.06 131 ILE A CA 1
ATOM 1008 C C . ILE A 1 131 ? -0.835 -7.650 7.260 1.00 94.06 131 ILE A C 1
ATOM 1010 O O . ILE A 1 131 ? -0.014 -8.121 6.477 1.00 94.06 131 ILE A O 1
ATOM 1014 N N . TRP A 1 132 ? -1.950 -7.050 6.839 1.00 95.62 132 TRP A N 1
ATOM 1015 C CA . TRP A 1 132 ? -2.279 -6.944 5.416 1.00 95.62 132 TRP A CA 1
ATOM 1016 C C . TRP A 1 132 ? -1.309 -6.039 4.659 1.00 95.62 132 TRP A C 1
ATOM 1018 O O . TRP A 1 132 ? -0.947 -6.342 3.525 1.00 95.62 132 TRP A O 1
ATOM 1028 N N . LYS A 1 133 ? -0.824 -4.970 5.295 1.00 94.38 133 LYS A N 1
ATOM 1029 C CA . LYS A 1 133 ? 0.240 -4.127 4.752 1.00 94.38 133 LYS A CA 1
ATOM 1030 C C . LYS A 1 133 ? 1.558 -4.885 4.610 1.00 94.38 133 LYS A C 1
ATOM 1032 O O . LYS A 1 133 ? 2.246 -4.697 3.612 1.00 94.38 133 LYS A O 1
ATOM 1037 N N . LEU A 1 134 ? 1.921 -5.729 5.574 1.00 96.19 134 LEU A N 1
ATOM 1038 C CA . LEU A 1 134 ? 3.111 -6.569 5.480 1.00 96.19 134 LEU A CA 1
ATOM 1039 C C . LEU A 1 134 ? 2.970 -7.545 4.312 1.00 96.19 134 LEU A C 1
ATOM 1041 O O . LEU A 1 134 ? 3.842 -7.568 3.455 1.00 96.19 134 LEU A O 1
ATOM 1045 N N . ALA A 1 135 ? 1.850 -8.268 4.227 1.00 96.81 135 ALA A N 1
ATOM 1046 C CA . ALA A 1 135 ? 1.570 -9.175 3.115 1.00 96.81 135 ALA A CA 1
ATOM 1047 C C . ALA A 1 135 ? 1.650 -8.456 1.758 1.00 96.81 135 ALA A C 1
ATOM 1049 O O . ALA A 1 135 ? 2.289 -8.949 0.833 1.00 96.81 135 ALA A O 1
ATOM 1050 N N . ASN A 1 136 ? 1.077 -7.253 1.664 1.00 95.50 136 ASN A N 1
ATOM 1051 C CA . ASN A 1 136 ? 1.156 -6.424 0.467 1.00 95.50 136 ASN A CA 1
ATOM 1052 C C . ASN A 1 136 ? 2.603 -6.038 0.106 1.00 95.50 136 ASN A C 1
ATOM 1054 O O . ASN A 1 136 ? 3.003 -6.199 -1.043 1.00 95.50 136 ASN A O 1
ATOM 1058 N N . ASN A 1 137 ? 3.406 -5.590 1.078 1.00 95.06 137 ASN A N 1
ATOM 1059 C CA . ASN A 1 137 ? 4.813 -5.247 0.837 1.00 95.06 137 ASN A CA 1
ATOM 1060 C C . ASN A 1 137 ? 5.664 -6.467 0.477 1.00 95.06 137 ASN A C 1
ATOM 1062 O O . ASN A 1 137 ? 6.579 -6.341 -0.327 1.00 95.06 137 ASN A O 1
ATOM 1066 N N . LEU A 1 138 ? 5.375 -7.640 1.045 1.00 96.88 138 LEU A N 1
ATOM 1067 C CA . LEU A 1 138 ? 6.073 -8.877 0.694 1.00 96.88 138 LEU A CA 1
ATOM 1068 C C . LEU A 1 138 ? 5.752 -9.312 -0.740 1.00 96.88 138 LEU A C 1
ATOM 1070 O O . LEU A 1 138 ? 6.655 -9.736 -1.455 1.00 96.88 138 LEU A O 1
ATOM 1074 N N . LEU A 1 139 ? 4.500 -9.161 -1.183 1.00 96.62 139 LEU A N 1
ATOM 1075 C CA . LEU A 1 139 ? 4.112 -9.437 -2.569 1.00 96.62 139 LEU A CA 1
ATOM 1076 C C . LEU A 1 139 ? 4.799 -8.481 -3.547 1.00 96.62 139 LEU A C 1
ATOM 1078 O O . LEU A 1 139 ? 5.333 -8.935 -4.555 1.00 96.62 139 LEU A O 1
ATOM 1082 N N . TRP A 1 140 ? 4.860 -7.185 -3.236 1.00 93.94 140 TRP A N 1
ATOM 1083 C CA . TRP A 1 140 ? 5.615 -6.236 -4.058 1.00 93.94 140 TRP A CA 1
ATOM 1084 C C . TRP A 1 140 ? 7.130 -6.469 -4.008 1.00 93.94 140 TRP A C 1
ATOM 1086 O O . TRP A 1 140 ? 7.794 -6.374 -5.032 1.00 93.94 140 TRP A O 1
ATOM 1096 N N . GLY A 1 141 ? 7.681 -6.874 -2.862 1.00 94.25 141 GLY A N 1
ATOM 1097 C CA . GLY A 1 141 ? 9.080 -7.292 -2.771 1.00 94.25 141 GLY A CA 1
ATOM 1098 C C . GLY A 1 141 ? 9.376 -8.513 -3.648 1.00 94.25 141 GLY A C 1
ATOM 1099 O O . GLY A 1 141 ? 10.373 -8.536 -4.364 1.00 94.25 141 GLY A O 1
ATOM 1100 N N . LEU A 1 142 ? 8.482 -9.505 -3.664 1.00 95.56 142 LEU A N 1
ATOM 1101 C CA . LEU A 1 142 ? 8.592 -10.655 -4.564 1.00 95.56 142 LEU A CA 1
ATOM 1102 C C . LEU A 1 142 ? 8.483 -10.237 -6.038 1.00 95.56 142 LEU A C 1
ATOM 1104 O O . LEU A 1 142 ? 9.245 -10.728 -6.870 1.00 95.56 142 LEU A O 1
ATOM 1108 N N . TYR A 1 143 ? 7.575 -9.308 -6.352 1.00 92.62 143 TYR A N 1
ATOM 1109 C CA . TYR A 1 143 ? 7.464 -8.713 -7.684 1.00 92.62 143 TYR A CA 1
ATOM 1110 C C . TYR A 1 143 ? 8.788 -8.064 -8.113 1.00 92.62 143 TYR A C 1
ATOM 1112 O O . TYR A 1 143 ? 9.254 -8.298 -9.229 1.00 92.62 143 TYR A O 1
ATOM 1120 N N . ASP A 1 144 ? 9.431 -7.295 -7.234 1.00 92.25 144 ASP A N 1
ATOM 1121 C CA . ASP A 1 144 ? 10.703 -6.633 -7.535 1.00 92.25 144 ASP A CA 1
ATOM 1122 C C . ASP A 1 144 ? 11.839 -7.631 -7.770 1.00 92.25 144 ASP A C 1
ATOM 1124 O O . ASP A 1 144 ? 12.646 -7.433 -8.675 1.00 92.25 144 ASP A O 1
ATOM 1128 N N . ILE A 1 145 ? 11.885 -8.727 -7.004 1.00 94.31 145 ILE A N 1
ATOM 1129 C CA . ILE A 1 145 ? 12.877 -9.795 -7.197 1.00 94.31 145 ILE A CA 1
ATOM 1130 C C . ILE A 1 145 ? 12.714 -10.433 -8.580 1.00 94.31 145 ILE A C 1
ATOM 1132 O O . ILE A 1 145 ? 13.696 -10.581 -9.305 1.00 94.31 145 ILE A O 1
ATOM 1136 N N . ILE A 1 146 ? 11.483 -10.794 -8.955 1.00 93.00 146 ILE A N 1
ATOM 1137 C CA . ILE A 1 146 ? 11.201 -11.497 -10.218 1.00 93.00 146 ILE A CA 1
ATOM 1138 C C . ILE A 1 146 ? 11.352 -10.564 -11.425 1.00 93.00 146 ILE A C 1
ATOM 1140 O O . ILE A 1 146 ? 11.781 -11.001 -12.489 1.00 93.00 146 ILE A O 1
ATOM 1144 N N . SER A 1 147 ? 11.015 -9.283 -11.271 1.00 89.00 147 SER A N 1
ATOM 1145 C CA . SER A 1 147 ? 11.148 -8.278 -12.335 1.00 89.00 147 SER A CA 1
ATOM 1146 C C . SER A 1 147 ? 12.559 -7.686 -12.458 1.00 89.00 147 SER A C 1
ATOM 1148 O O . SER A 1 147 ? 12.802 -6.901 -13.370 1.00 89.00 147 SER A O 1
ATOM 1150 N N . GLY A 1 148 ? 13.487 -8.027 -11.555 1.00 89.88 148 GLY A N 1
ATOM 1151 C CA . GLY A 1 148 ? 14.844 -7.462 -11.526 1.00 89.88 148 GLY A CA 1
ATOM 1152 C C . GLY A 1 148 ? 14.920 -6.022 -10.996 1.00 89.88 148 GLY A C 1
ATOM 1153 O O . GLY A 1 148 ? 15.957 -5.368 -11.108 1.00 89.88 148 GLY A O 1
ATOM 1154 N N . SER A 1 149 ? 13.849 -5.515 -10.381 1.00 87.31 149 SER A N 1
ATOM 1155 C CA . SER A 1 149 ? 13.734 -4.148 -9.855 1.00 87.31 149 SER A CA 1
ATOM 1156 C C . SER A 1 149 ? 14.389 -3.986 -8.472 1.00 87.31 149 SER A C 1
ATOM 1158 O O . SER A 1 149 ? 13.800 -3.423 -7.547 1.00 87.31 149 SER A O 1
ATOM 1160 N N . TYR A 1 150 ? 15.633 -4.448 -8.304 1.00 89.50 150 TYR A N 1
ATOM 1161 C CA . TYR A 1 150 ? 16.309 -4.517 -6.996 1.00 89.50 150 TYR A CA 1
ATOM 1162 C C . TYR A 1 150 ? 16.453 -3.170 -6.281 1.00 89.50 150 TYR A C 1
ATOM 1164 O O . TYR A 1 150 ? 16.465 -3.120 -5.053 1.00 89.50 150 TYR A O 1
ATOM 1172 N N . ASN A 1 151 ? 16.523 -2.066 -7.027 1.00 86.69 151 ASN A N 1
ATOM 1173 C CA . ASN A 1 151 ? 16.576 -0.740 -6.418 1.00 86.69 151 ASN A CA 1
ATOM 1174 C C . ASN A 1 151 ? 15.290 -0.431 -5.626 1.00 86.69 151 ASN A C 1
ATOM 1176 O O . ASN A 1 151 ? 15.358 0.089 -4.516 1.00 86.69 151 ASN A O 1
ATOM 1180 N N . GLN A 1 152 ? 14.120 -0.819 -6.150 1.00 86.50 152 GLN A N 1
ATOM 1181 C CA . GLN A 1 152 ? 12.847 -0.655 -5.440 1.00 86.50 152 GLN A CA 1
ATOM 1182 C C . GLN A 1 152 ? 12.747 -1.599 -4.243 1.00 86.50 152 GLN A C 1
ATOM 1184 O O . GLN A 1 152 ? 12.329 -1.185 -3.160 1.00 86.50 152 GLN A O 1
ATOM 1189 N N . LEU A 1 153 ? 13.235 -2.831 -4.393 1.00 90.94 153 LEU A N 1
ATOM 1190 C CA . LEU A 1 153 ? 13.284 -3.794 -3.299 1.00 90.94 153 LEU A CA 1
ATOM 1191 C C . LEU A 1 153 ? 14.068 -3.244 -2.097 1.00 90.94 153 LEU A C 1
ATOM 1193 O O . LEU A 1 153 ? 13.568 -3.258 -0.971 1.00 90.94 153 LEU A O 1
ATOM 1197 N N . ILE A 1 154 ? 15.287 -2.752 -2.345 1.00 91.12 154 ILE A N 1
ATOM 1198 C CA . ILE A 1 154 ? 16.227 -2.315 -1.304 1.00 91.12 154 ILE A CA 1
ATOM 1199 C C . ILE A 1 154 ? 15.798 -0.986 -0.681 1.00 91.12 154 ILE A C 1
ATOM 1201 O O . ILE A 1 154 ? 15.858 -0.837 0.539 1.00 91.12 154 ILE A O 1
ATOM 1205 N N . VAL A 1 155 ? 15.368 -0.019 -1.493 1.00 87.50 155 VAL A N 1
ATOM 1206 C CA . VAL A 1 155 ? 15.078 1.340 -1.010 1.00 87.50 155 VAL A CA 1
ATOM 1207 C C . VAL A 1 155 ? 13.666 1.457 -0.432 1.00 87.50 155 VAL A C 1
ATOM 1209 O O . VAL A 1 155 ? 13.446 2.257 0.476 1.00 87.50 155 VAL A O 1
ATOM 1212 N N . LEU A 1 156 ? 12.708 0.660 -0.919 1.00 88.81 156 LEU A N 1
ATOM 1213 C CA . LEU A 1 156 ? 11.294 0.804 -0.572 1.00 88.81 156 LEU A CA 1
ATOM 1214 C C . LEU A 1 156 ? 10.767 -0.386 0.237 1.00 88.81 156 LEU A C 1
ATOM 1216 O O . LEU A 1 156 ? 10.399 -0.228 1.406 1.00 88.81 156 LEU A O 1
ATOM 1220 N N . HIS A 1 157 ? 10.723 -1.577 -0.360 1.00 91.56 157 HIS A N 1
ATOM 1221 C CA . HIS A 1 157 ? 9.953 -2.688 0.206 1.00 91.56 157 HIS A CA 1
ATOM 1222 C C . HIS A 1 157 ? 10.612 -3.321 1.435 1.00 91.56 157 HIS A C 1
ATOM 1224 O O . HIS A 1 157 ? 9.914 -3.572 2.419 1.00 91.56 157 HIS A O 1
ATOM 1230 N N . ILE A 1 158 ? 11.938 -3.508 1.442 1.00 93.75 158 ILE A N 1
ATOM 1231 C CA . ILE A 1 158 ? 12.661 -4.037 2.612 1.00 93.75 158 ILE A CA 1
ATOM 1232 C C . ILE A 1 158 ? 12.526 -3.101 3.830 1.00 93.75 158 ILE A C 1
ATOM 1234 O O . ILE A 1 158 ? 12.124 -3.580 4.900 1.00 93.75 158 ILE A O 1
ATOM 1238 N N . PRO A 1 159 ? 12.787 -1.780 3.729 1.00 95.31 159 PRO A N 1
ATOM 1239 C CA . PRO A 1 159 ? 12.640 -0.892 4.880 1.00 95.31 159 PRO A CA 1
ATOM 1240 C C . PRO A 1 159 ? 11.192 -0.792 5.376 1.00 95.31 159 PRO A C 1
ATOM 1242 O O . PRO A 1 159 ? 10.955 -0.868 6.585 1.00 95.31 159 PRO A O 1
ATOM 1245 N N . ILE A 1 160 ? 10.204 -0.694 4.474 1.00 94.56 160 ILE A N 1
ATOM 1246 C CA . ILE A 1 160 ? 8.787 -0.644 4.876 1.00 94.56 160 ILE A CA 1
ATOM 1247 C C . ILE A 1 160 ? 8.373 -1.951 5.560 1.00 94.56 160 ILE A C 1
ATOM 1249 O O . ILE A 1 160 ? 7.702 -1.900 6.597 1.00 94.56 160 ILE A O 1
ATOM 1253 N N . ALA A 1 161 ? 8.773 -3.112 5.033 1.00 95.69 161 ALA A N 1
ATOM 1254 C CA . ALA A 1 161 ? 8.498 -4.404 5.660 1.00 95.69 161 ALA A CA 1
ATOM 1255 C C . ALA A 1 161 ? 9.118 -4.489 7.063 1.00 95.69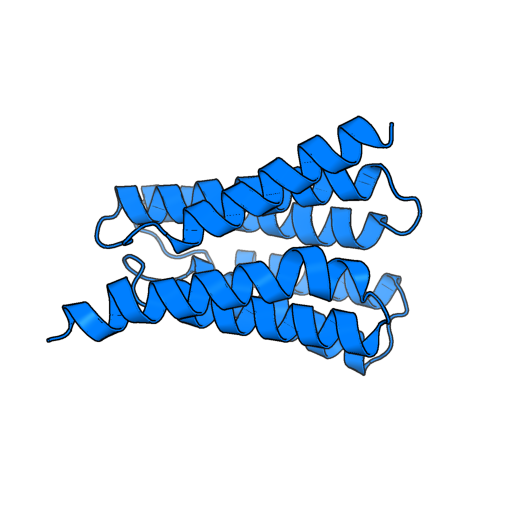 161 ALA A C 1
ATOM 1257 O O . ALA A 1 161 ? 8.433 -4.877 8.011 1.00 95.69 161 ALA A O 1
ATOM 1258 N N . SER A 1 162 ? 10.362 -4.030 7.223 1.00 96.00 162 SER A N 1
ATOM 1259 C CA . SER A 1 162 ? 11.077 -4.025 8.508 1.00 96.00 162 SER A CA 1
ATOM 1260 C C . SER A 1 162 ? 10.370 -3.161 9.559 1.00 96.00 162 SER A C 1
ATOM 1262 O O . SER A 1 162 ? 10.094 -3.613 10.673 1.00 96.00 162 SER A O 1
ATOM 1264 N N . VAL A 1 163 ? 9.980 -1.936 9.190 1.00 96.12 163 VAL A N 1
ATOM 1265 C CA . VAL A 1 163 ? 9.202 -1.045 10.070 1.00 96.12 163 VAL A CA 1
ATOM 1266 C C . VAL A 1 163 ? 7.818 -1.629 10.374 1.00 96.12 163 VAL A C 1
ATOM 1268 O O . VAL A 1 163 ? 7.295 -1.472 11.482 1.00 96.12 163 VAL A O 1
ATOM 1271 N N . THR A 1 164 ? 7.213 -2.326 9.411 1.00 95.31 164 THR A N 1
ATOM 1272 C CA . THR A 1 164 ? 5.911 -2.983 9.591 1.00 95.31 164 THR A CA 1
ATOM 1273 C C . THR A 1 164 ? 5.988 -4.138 10.574 1.00 95.31 164 THR A C 1
ATOM 1275 O O . THR A 1 164 ? 5.151 -4.195 11.475 1.00 95.31 164 THR A O 1
ATOM 1278 N N . LEU A 1 165 ? 7.021 -4.977 10.498 1.00 95.81 165 LEU A N 1
ATOM 1279 C CA . LEU A 1 165 ? 7.291 -6.023 11.488 1.00 95.81 165 LEU A CA 1
ATOM 1280 C C . LEU A 1 165 ? 7.468 -5.441 12.894 1.00 95.81 165 LEU A C 1
ATOM 1282 O O . LEU A 1 165 ? 6.804 -5.886 13.833 1.00 95.81 165 LEU A O 1
ATOM 1286 N N . TYR A 1 166 ? 8.286 -4.392 13.033 1.00 95.19 166 TYR A N 1
ATOM 1287 C CA . TYR A 1 166 ? 8.454 -3.693 14.310 1.00 95.19 166 TYR A CA 1
ATOM 1288 C C . TYR A 1 166 ? 7.118 -3.174 14.860 1.00 95.19 166 TYR A C 1
ATOM 1290 O O . TYR A 1 166 ? 6.803 -3.345 16.038 1.00 95.19 166 TYR A O 1
ATOM 1298 N N . SER A 1 167 ? 6.296 -2.573 14.001 1.00 92.69 167 SER A N 1
ATOM 1299 C CA . SER A 1 167 ? 5.015 -1.990 14.403 1.00 92.69 167 SER A CA 1
ATOM 1300 C C . SER A 1 167 ? 3.976 -3.049 14.785 1.00 92.69 167 SER A C 1
ATOM 1302 O O . SER A 1 167 ? 3.216 -2.831 15.728 1.00 92.69 167 SER A O 1
ATOM 1304 N N . ILE A 1 168 ? 3.960 -4.205 14.108 1.00 92.75 168 ILE A N 1
ATOM 1305 C CA . ILE A 1 168 ? 3.148 -5.368 14.511 1.00 92.75 168 ILE A CA 1
ATOM 1306 C C . ILE A 1 168 ? 3.557 -5.808 15.917 1.00 92.75 168 ILE A C 1
ATOM 1308 O O . ILE A 1 168 ? 2.709 -5.931 16.803 1.00 92.75 168 ILE A O 1
ATOM 1312 N N . TYR A 1 169 ? 4.859 -5.974 16.159 1.00 92.50 169 TYR A N 1
ATOM 1313 C CA . TYR A 1 169 ? 5.353 -6.357 17.477 1.00 92.50 169 TYR A CA 1
ATOM 1314 C C . TYR A 1 169 ? 4.932 -5.354 18.565 1.00 92.50 169 TYR A C 1
ATOM 1316 O O . TYR A 1 169 ? 4.375 -5.755 19.588 1.00 92.50 169 TYR A O 1
ATOM 1324 N N . GLN A 1 170 ? 5.131 -4.050 18.339 1.00 91.38 170 GLN A N 1
ATOM 1325 C CA . GLN A 1 170 ? 4.837 -3.022 19.346 1.00 91.38 170 GLN A CA 1
ATOM 1326 C C . GLN A 1 170 ? 3.344 -2.808 19.607 1.00 91.38 170 GLN A C 1
ATOM 1328 O O . GLN A 1 170 ? 2.949 -2.563 20.751 1.00 91.38 170 GLN A O 1
ATOM 1333 N N . PHE A 1 171 ? 2.515 -2.830 18.563 1.00 88.88 171 PHE A N 1
ATOM 1334 C CA . PHE A 1 171 ? 1.122 -2.396 18.670 1.00 88.88 171 PHE A CA 1
ATOM 1335 C C . PHE A 1 171 ? 0.115 -3.539 18.678 1.00 88.88 171 PHE A C 1
ATOM 1337 O O . PHE A 1 171 ? -0.927 -3.378 19.314 1.00 88.88 171 PHE A O 1
ATOM 1344 N N . ASP A 1 172 ? 0.424 -4.661 18.025 1.00 85.81 172 ASP A N 1
ATOM 1345 C CA . ASP A 1 172 ? -0.513 -5.776 17.859 1.00 85.81 172 ASP A CA 1
ATOM 1346 C C . ASP A 1 172 ? -0.196 -6.951 18.797 1.00 85.81 172 ASP A C 1
ATOM 1348 O O . ASP A 1 172 ? -1.126 -7.555 19.321 1.00 85.81 172 ASP A O 1
ATOM 1352 N N . ILE A 1 173 ? 1.087 -7.238 19.068 1.00 87.00 173 ILE A N 1
ATOM 1353 C CA . ILE A 1 173 ? 1.503 -8.360 19.937 1.00 87.00 173 ILE A CA 1
ATOM 1354 C C . ILE A 1 173 ? 1.765 -7.904 21.378 1.00 87.00 173 ILE A C 1
ATOM 1356 O O . ILE A 1 173 ? 1.181 -8.424 22.323 1.00 87.00 173 ILE A O 1
ATOM 1360 N N . ARG A 1 174 ? 2.651 -6.924 21.593 1.00 83.06 174 ARG A N 1
ATOM 1361 C CA . ARG A 1 174 ? 3.095 -6.553 22.950 1.00 83.06 174 ARG A CA 1
ATOM 1362 C C . ARG A 1 174 ? 1.965 -6.014 23.832 1.00 83.06 174 ARG A C 1
ATOM 1364 O O . ARG A 1 174 ? 2.018 -6.197 25.039 1.00 83.06 174 ARG A O 1
ATOM 1371 N N . LYS A 1 175 ? 0.969 -5.347 23.241 1.00 66.50 175 LYS A N 1
ATOM 1372 C CA . LYS A 1 175 ? -0.183 -4.760 23.953 1.00 66.50 175 LYS A CA 1
ATOM 1373 C C . LYS A 1 175 ? -1.396 -5.688 24.066 1.00 66.50 175 LYS A C 1
ATOM 1375 O O . LYS A 1 175 ? -2.416 -5.254 24.592 1.00 66.50 175 LYS A O 1
ATOM 1380 N N . SER A 1 176 ? -1.323 -6.908 23.528 1.00 58.31 176 SER A N 1
ATOM 1381 C CA . SER A 1 176 ? -2.335 -7.942 23.776 1.00 58.31 176 SER A CA 1
ATOM 1382 C C . SER A 1 176 ? -2.042 -8.755 25.045 1.00 58.31 176 SER A C 1
ATOM 1384 O O . SER A 1 176 ? -2.812 -9.657 25.361 1.00 58.31 176 SER A O 1
ATOM 1386 N N . LYS A 1 177 ? -0.927 -8.456 25.724 1.00 46.69 177 LYS A N 1
ATOM 1387 C CA . LYS A 1 177 ? -0.592 -8.879 27.087 1.00 46.69 177 LYS A CA 1
ATOM 1388 C C . LYS A 1 177 ? -0.866 -7.722 28.040 1.00 46.69 177 LYS A C 1
ATOM 1390 O O . LYS A 1 177 ? -1.289 -8.015 29.172 1.00 46.69 177 LYS A O 1
#

Foldseek 3Di:
DVVLLCVLQVQLQVLLLVLLQQLLQDLVSLLSSLVSQLSNLCSQLVSLVVPPLSVLSNQLSVLSNVVSVQLSVCVVVVHARDPVNVVVSLVSNLVSLVVVVDPPVLSVLSSVLSVLSNVLSRDDRNQCNLVSVLVSLVSVLVSCVVVVVVVCNVPHSVVSNVSSVVSCCPNVPPVVD

pLDDT: mean 89.52, std 7.99, range [46.69, 97.62]